Protein AF-A0A535B1Q2-F1 (afdb_monomer_lite)

Structure (mmCIF, N/CA/C/O backbone):
data_AF-A0A535B1Q2-F1
#
_entry.id   AF-A0A535B1Q2-F1
#
loop_
_atom_site.group_PDB
_atom_site.id
_atom_site.type_symbol
_atom_site.label_atom_id
_atom_site.label_alt_id
_atom_site.label_comp_id
_atom_site.label_asym_id
_atom_site.label_entity_id
_atom_site.label_seq_id
_atom_site.pdbx_PDB_ins_code
_atom_site.Cartn_x
_atom_site.Cartn_y
_atom_site.Cartn_z
_atom_site.occupancy
_atom_site.B_iso_or_equiv
_atom_site.auth_seq_id
_atom_site.auth_comp_id
_atom_site.auth_asym_id
_atom_site.auth_atom_id
_atom_site.pdbx_PDB_model_num
ATOM 1 N N . MET A 1 1 ? 16.211 2.597 -37.607 1.00 38.38 1 MET A N 1
ATOM 2 C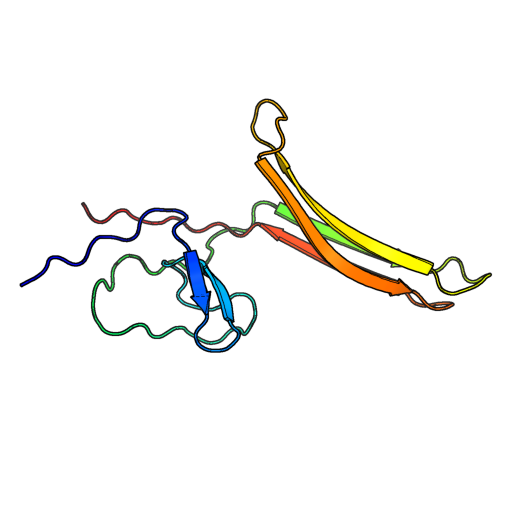 CA . MET A 1 1 ? 16.042 1.832 -36.354 1.00 38.38 1 MET A CA 1
ATOM 3 C C . MET A 1 1 ? 16.048 2.839 -35.218 1.00 38.38 1 MET A C 1
ATOM 5 O O . MET A 1 1 ? 17.026 3.564 -35.103 1.00 38.38 1 MET A O 1
ATOM 9 N N . LYS A 1 2 ? 14.940 3.009 -34.485 1.00 39.88 2 LYS A N 1
ATOM 10 C CA . LYS A 1 2 ? 14.935 3.891 -33.309 1.00 39.88 2 LYS A CA 1
ATOM 11 C C . LYS A 1 2 ? 15.506 3.099 -32.138 1.00 39.88 2 LYS A C 1
ATOM 13 O O . LYS A 1 2 ? 15.049 1.990 -31.900 1.00 39.88 2 LYS A O 1
ATOM 18 N N . ALA A 1 3 ? 16.522 3.646 -31.480 1.00 46.91 3 ALA A N 1
ATOM 19 C CA . ALA A 1 3 ? 17.043 3.084 -30.245 1.00 46.91 3 ALA A CA 1
ATOM 20 C C . ALA A 1 3 ? 15.956 3.202 -29.172 1.00 46.91 3 ALA A C 1
ATOM 22 O O . ALA A 1 3 ? 15.496 4.311 -28.884 1.00 46.91 3 ALA A O 1
ATOM 23 N N . ASP A 1 4 ? 15.516 2.070 -28.628 1.00 51.28 4 ASP A N 1
ATOM 24 C CA . ASP A 1 4 ? 14.651 2.073 -27.457 1.00 51.28 4 ASP A CA 1
ATOM 25 C C . ASP A 1 4 ? 15.452 2.573 -26.255 1.00 51.28 4 ASP A C 1
ATOM 27 O O . ASP A 1 4 ? 16.544 2.095 -25.949 1.00 51.28 4 ASP A O 1
ATOM 31 N N . ARG A 1 5 ? 14.923 3.615 -25.614 1.00 59.34 5 ARG A N 1
ATOM 32 C CA . ARG A 1 5 ? 15.529 4.254 -24.448 1.00 59.34 5 ARG A CA 1
ATOM 33 C C . ARG A 1 5 ? 15.426 3.305 -23.255 1.00 59.34 5 ARG A C 1
ATOM 35 O O . ARG A 1 5 ? 14.320 2.897 -22.903 1.00 59.34 5 ARG A O 1
ATOM 42 N N . ALA A 1 6 ? 16.555 3.016 -22.606 1.00 59.97 6 ALA A N 1
ATOM 43 C CA . ALA A 1 6 ? 16.578 2.261 -21.356 1.00 59.97 6 ALA A CA 1
ATOM 44 C C . ALA A 1 6 ? 15.664 2.924 -20.301 1.00 59.97 6 ALA A C 1
ATOM 46 O O . ALA A 1 6 ? 15.634 4.160 -20.215 1.00 59.97 6 ALA A O 1
ATOM 47 N N . PRO A 1 7 ? 14.906 2.144 -19.508 1.00 61.41 7 PRO A N 1
ATOM 48 C CA . PRO A 1 7 ? 14.005 2.713 -18.517 1.00 61.41 7 PRO A CA 1
ATOM 49 C C . PRO A 1 7 ? 14.789 3.466 -17.445 1.00 61.41 7 PRO A C 1
ATOM 51 O O . PRO A 1 7 ? 15.774 2.968 -16.899 1.00 61.41 7 PRO A O 1
ATOM 54 N N . VAL A 1 8 ? 14.327 4.675 -17.131 1.00 77.00 8 VAL A N 1
ATOM 55 C CA . VAL A 1 8 ? 14.897 5.478 -16.046 1.00 77.00 8 VAL A CA 1
ATOM 56 C C . VAL A 1 8 ? 14.395 4.916 -14.714 1.00 77.00 8 VAL A C 1
ATOM 58 O O . VAL A 1 8 ? 13.217 4.578 -14.581 1.00 77.00 8 VAL A O 1
ATOM 61 N N . ALA A 1 9 ? 15.272 4.801 -13.714 1.00 84.31 9 ALA A N 1
ATOM 62 C CA . ALA A 1 9 ? 14.872 4.358 -12.380 1.00 84.31 9 ALA A CA 1
ATOM 63 C C . ALA A 1 9 ? 13.734 5.241 -11.831 1.00 84.31 9 ALA A C 1
ATOM 65 O O . ALA A 1 9 ? 13.775 6.465 -11.936 1.00 84.31 9 ALA A O 1
ATOM 66 N N . GLY A 1 10 ? 12.699 4.608 -11.274 1.00 86.94 10 GLY A N 1
ATOM 67 C CA . GLY A 1 10 ? 11.507 5.303 -10.774 1.00 86.94 10 GLY A CA 1
ATOM 68 C C . GLY A 1 10 ? 10.493 5.715 -11.847 1.00 86.94 10 GLY A C 1
ATOM 69 O O . GLY A 1 10 ? 9.418 6.203 -11.501 1.00 86.94 10 GLY A O 1
ATOM 70 N N . GLU A 1 11 ? 10.769 5.494 -13.137 1.00 89.50 11 GLU A N 1
ATOM 71 C CA . GLU A 1 11 ? 9.796 5.776 -14.191 1.00 89.50 11 GLU A CA 1
ATOM 72 C C . GLU A 1 11 ? 8.578 4.850 -14.063 1.00 89.50 11 GLU A C 1
ATOM 74 O O . GLU A 1 11 ? 8.709 3.626 -13.949 1.00 89.50 11 GLU A O 1
ATOM 79 N N . SER A 1 12 ? 7.377 5.430 -14.081 1.00 91.56 12 SER A N 1
ATOM 80 C CA . SER A 1 12 ? 6.126 4.711 -13.847 1.00 91.56 12 SER A CA 1
ATOM 81 C C . SER A 1 12 ? 5.265 4.577 -15.109 1.00 91.56 12 SER A C 1
ATOM 83 O O . SER A 1 12 ? 5.459 5.255 -16.121 1.00 91.56 12 SER A O 1
ATOM 85 N N . ARG A 1 13 ? 4.321 3.634 -15.069 1.00 92.44 13 ARG A N 1
ATOM 86 C CA . ARG A 1 13 ? 3.275 3.412 -16.080 1.00 92.44 13 ARG A CA 1
ATOM 87 C C . ARG A 1 13 ? 2.019 2.837 -15.428 1.00 92.44 13 ARG A C 1
ATOM 89 O O . ARG A 1 13 ? 2.078 2.325 -14.314 1.00 92.44 13 ARG A O 1
ATOM 96 N N . ALA A 1 14 ? 0.893 2.859 -16.137 1.00 95.25 14 ALA A N 1
ATOM 97 C CA . ALA A 1 14 ? -0.324 2.180 -15.696 1.00 95.25 14 ALA A CA 1
ATOM 98 C C . ALA A 1 14 ? -0.289 0.685 -16.057 1.00 95.25 14 ALA A C 1
ATOM 100 O O . ALA A 1 14 ? 0.067 0.306 -17.175 1.00 95.25 14 ALA A O 1
ATOM 101 N N . CYS A 1 15 ? -0.703 -0.173 -15.127 1.00 93.62 15 CYS A N 1
ATOM 102 C CA . CYS A 1 15 ? -0.910 -1.594 -15.377 1.00 93.62 15 CYS A CA 1
ATOM 103 C C . CYS A 1 15 ? -1.990 -1.787 -16.462 1.00 93.62 15 CYS A C 1
ATOM 105 O O . CYS A 1 15 ? -3.085 -1.236 -16.328 1.00 93.62 15 CYS A O 1
ATOM 107 N N . PRO A 1 16 ? -1.757 -2.594 -17.514 1.00 92.69 16 PRO A N 1
ATOM 108 C CA . PRO A 1 16 ? -2.747 -2.804 -18.567 1.00 92.69 16 PRO A CA 1
ATOM 109 C C . PRO A 1 16 ? -4.027 -3.482 -18.054 1.00 92.69 16 PRO A C 1
ATOM 111 O O . PRO A 1 16 ? -5.098 -3.196 -18.590 1.00 92.69 16 PRO A O 1
ATOM 114 N N . HIS A 1 17 ? -3.925 -4.299 -16.995 1.00 94.25 17 HIS A N 1
ATOM 115 C CA . HIS A 1 17 ? -5.029 -5.083 -16.429 1.00 94.25 17 HIS A CA 1
ATOM 116 C C . HIS A 1 17 ? -5.899 -4.292 -15.447 1.00 94.25 17 HIS A C 1
ATOM 118 O O . HIS A 1 17 ? -7.108 -4.223 -15.623 1.00 94.25 17 HIS A O 1
ATOM 124 N N . CYS A 1 18 ? -5.293 -3.698 -14.413 1.00 96.19 18 CYS A N 1
ATOM 125 C CA . CYS A 1 18 ? -6.028 -3.048 -13.319 1.00 96.19 18 CYS A CA 1
ATOM 126 C C . CYS A 1 18 ? -5.827 -1.530 -13.239 1.00 96.19 18 CYS A C 1
ATOM 128 O O . CYS A 1 18 ? -6.348 -0.900 -12.328 1.00 96.19 18 CYS A O 1
ATOM 130 N N . LYS A 1 19 ? -5.047 -0.942 -14.155 1.00 96.06 19 LYS A N 1
ATOM 131 C CA . LYS A 1 19 ? -4.732 0.499 -14.221 1.00 96.06 19 LYS A CA 1
ATOM 132 C C . LYS A 1 19 ? -3.955 1.080 -13.034 1.00 96.06 19 LYS A C 1
ATOM 134 O O . LYS A 1 19 ? -3.631 2.261 -13.074 1.00 96.06 19 LYS A O 1
ATOM 139 N N . ALA A 1 20 ? -3.569 0.271 -12.046 1.00 95.50 20 ALA A N 1
ATOM 140 C CA . ALA A 1 20 ? -2.675 0.700 -10.971 1.00 95.50 20 ALA A CA 1
ATOM 141 C C . ALA A 1 20 ? -1.354 1.265 -11.521 1.00 95.50 20 ALA A C 1
ATOM 143 O O . ALA A 1 20 ? -0.802 0.724 -12.484 1.00 95.50 20 ALA A O 1
ATOM 144 N N . THR A 1 21 ? -0.831 2.314 -10.889 1.00 94.38 21 THR A N 1
ATOM 145 C CA . THR A 1 21 ? 0.500 2.853 -11.190 1.00 94.38 21 THR A CA 1
ATOM 146 C C . THR A 1 21 ? 1.569 1.871 -10.719 1.00 94.38 21 THR A C 1
ATOM 148 O O . THR A 1 21 ? 1.579 1.455 -9.564 1.00 94.38 21 THR A O 1
ATOM 151 N N . ILE A 1 22 ? 2.463 1.487 -11.623 1.00 92.25 22 ILE A N 1
ATOM 152 C CA . ILE A 1 22 ? 3.538 0.516 -11.402 1.00 92.25 22 ILE A CA 1
ATOM 153 C C . ILE A 1 22 ? 4.845 1.039 -11.997 1.00 92.25 22 ILE A C 1
ATOM 155 O O . ILE A 1 22 ? 4.830 1.939 -12.840 1.00 92.25 22 ILE A O 1
ATOM 159 N N . LEU A 1 23 ? 5.978 0.450 -11.616 1.00 91.06 23 LEU A N 1
ATOM 160 C CA . LEU A 1 23 ? 7.257 0.774 -12.242 1.00 91.06 23 LEU A CA 1
ATOM 161 C C . LEU A 1 23 ? 7.297 0.258 -13.688 1.00 91.06 23 LEU A C 1
ATOM 163 O O . LEU A 1 23 ? 6.760 -0.805 -14.024 1.00 91.06 23 LEU A O 1
ATOM 167 N N . LYS A 1 24 ? 7.988 0.989 -14.566 1.00 88.25 24 LYS A N 1
ATOM 168 C CA . LYS A 1 24 ? 8.282 0.530 -15.930 1.00 88.25 24 LYS A CA 1
ATOM 169 C C . LYS A 1 24 ? 9.211 -0.686 -15.978 1.00 88.25 24 LYS A C 1
ATOM 171 O O . LYS A 1 24 ? 9.254 -1.356 -17.004 1.00 88.25 24 LYS A O 1
ATOM 176 N N . SER A 1 25 ? 9.897 -1.017 -14.891 1.00 84.31 25 SER A N 1
ATOM 177 C CA . SER A 1 25 ? 10.685 -2.248 -14.754 1.00 84.31 25 SER A CA 1
ATOM 178 C C . SER A 1 25 ? 9.877 -3.445 -14.228 1.00 84.31 25 SER A C 1
ATOM 180 O O . SER A 1 25 ? 10.349 -4.579 -14.304 1.00 84.31 25 SER A O 1
ATOM 182 N N . SER A 1 26 ? 8.654 -3.234 -13.713 1.00 86.56 26 SER A N 1
ATOM 183 C CA . SER A 1 26 ? 7.858 -4.303 -13.096 1.00 86.56 26 SER A CA 1
ATOM 184 C C . SER A 1 26 ? 7.519 -5.415 -14.093 1.00 86.56 26 SER A C 1
ATOM 186 O O . SER A 1 26 ? 6.941 -5.153 -15.152 1.00 86.56 26 SER A O 1
ATOM 188 N N . VAL A 1 27 ? 7.826 -6.657 -13.704 1.00 86.75 27 VAL A N 1
ATOM 189 C CA . VAL A 1 27 ? 7.489 -7.899 -14.432 1.00 86.75 27 VAL A CA 1
ATOM 190 C C . VAL A 1 27 ? 6.106 -8.416 -14.053 1.00 86.75 27 VAL A C 1
ATOM 192 O O . VAL A 1 27 ? 5.428 -9.060 -14.846 1.00 86.75 27 VAL A O 1
ATOM 195 N N . SER A 1 28 ? 5.660 -8.120 -12.837 1.00 89.50 28 SER A N 1
ATOM 196 C CA . SER A 1 28 ? 4.326 -8.439 -12.343 1.00 89.50 28 SER A CA 1
ATOM 197 C C . SER A 1 28 ? 3.711 -7.206 -11.692 1.00 89.50 28 SER A C 1
ATOM 199 O O . SER A 1 28 ? 4.417 -6.341 -11.170 1.00 89.50 28 SER A O 1
ATOM 201 N N . CYS A 1 29 ? 2.388 -7.076 -11.763 1.00 91.75 29 CYS A N 1
ATOM 202 C CA . CYS A 1 29 ? 1.703 -6.005 -11.050 1.00 91.75 29 CYS A CA 1
ATOM 203 C C . CYS A 1 29 ? 1.579 -6.375 -9.562 1.00 91.75 29 CYS A C 1
ATOM 205 O O . CYS A 1 29 ? 0.967 -7.403 -9.271 1.00 91.75 29 CYS A O 1
ATOM 207 N N . PRO A 1 30 ? 2.043 -5.539 -8.613 1.00 90.88 30 PRO A N 1
ATOM 208 C CA . PRO A 1 30 ? 1.921 -5.835 -7.182 1.00 90.88 30 PRO A CA 1
ATOM 209 C C . PRO A 1 30 ? 0.460 -5.854 -6.700 1.00 90.88 30 PRO A C 1
ATOM 211 O O . PRO A 1 30 ? 0.145 -6.480 -5.693 1.00 90.88 30 PRO A O 1
ATOM 214 N N . ILE A 1 31 ? -0.447 -5.207 -7.443 1.00 93.69 31 ILE A N 1
ATOM 215 C CA . ILE A 1 31 ? -1.872 -5.130 -7.107 1.00 93.69 31 ILE A CA 1
ATOM 216 C C . ILE A 1 31 ? -2.643 -6.338 -7.650 1.00 93.69 31 ILE A C 1
ATOM 218 O O . ILE A 1 31 ? -3.214 -7.100 -6.878 1.00 93.69 31 ILE A O 1
ATOM 222 N N . CYS A 1 32 ? -2.672 -6.540 -8.974 1.00 95.25 32 CYS A N 1
ATOM 223 C CA . CYS A 1 32 ? -3.473 -7.618 -9.575 1.00 95.25 32 CYS A CA 1
ATOM 224 C C . CYS A 1 32 ? -2.716 -8.938 -9.768 1.00 95.25 32 CYS A C 1
ATOM 226 O O . CYS A 1 32 ? -3.316 -9.913 -10.209 1.00 95.25 32 CYS A O 1
ATOM 228 N N . ARG A 1 33 ? -1.410 -8.977 -9.474 1.00 92.81 33 ARG A N 1
ATOM 229 C CA . ARG A 1 33 ? -0.530 -10.159 -9.570 1.00 92.81 33 ARG A CA 1
ATOM 230 C C . ARG A 1 33 ? -0.394 -10.782 -10.961 1.00 92.81 33 ARG A C 1
ATOM 232 O O . ARG A 1 33 ? 0.271 -11.803 -11.110 1.00 92.81 33 ARG A O 1
ATOM 239 N N . HIS A 1 34 ? -0.957 -10.164 -11.998 1.00 91.88 34 HIS A N 1
ATOM 240 C CA . HIS A 1 34 ? -0.733 -10.601 -13.370 1.00 91.88 34 HIS A CA 1
ATOM 241 C C . HIS A 1 34 ? 0.703 -10.310 -13.805 1.00 91.88 34 HIS A C 1
ATOM 243 O O . HIS A 1 34 ? 1.235 -9.221 -13.562 1.00 91.88 34 HIS A O 1
ATOM 249 N N . VAL A 1 35 ? 1.300 -11.288 -14.488 1.00 90.12 35 VAL A N 1
ATOM 250 C CA . VAL A 1 35 ? 2.563 -11.112 -15.206 1.00 90.12 35 VAL A CA 1
ATOM 251 C C . VAL A 1 35 ? 2.324 -10.161 -16.366 1.00 90.12 35 VAL A C 1
ATOM 253 O O . VAL A 1 35 ? 1.427 -10.355 -17.187 1.00 90.12 35 VAL A O 1
ATOM 256 N N . LEU A 1 36 ? 3.143 -9.128 -16.424 1.00 87.44 36 LEU A N 1
ATOM 257 C CA . LEU A 1 36 ? 3.042 -8.065 -17.390 1.00 87.44 36 LEU A CA 1
ATOM 258 C C . LEU A 1 36 ? 3.895 -8.414 -18.603 1.00 87.44 36 LEU A C 1
ATOM 260 O O . LEU A 1 36 ? 5.107 -8.587 -18.500 1.00 87.44 36 LEU A O 1
ATOM 264 N N . ARG A 1 37 ? 3.257 -8.515 -19.766 1.00 80.44 37 ARG A N 1
ATOM 265 C CA . ARG A 1 37 ? 3.946 -8.732 -21.038 1.00 80.44 37 ARG A CA 1
ATOM 266 C C . ARG A 1 37 ? 3.881 -7.448 -21.841 1.00 80.44 37 ARG A C 1
ATOM 268 O O . ARG A 1 37 ? 2.829 -7.095 -22.367 1.00 80.44 37 ARG A O 1
ATOM 275 N N . PHE A 1 38 ? 5.000 -6.742 -21.904 1.00 72.38 38 PHE A N 1
ATOM 276 C CA . PHE A 1 38 ? 5.156 -5.592 -22.784 1.00 72.38 38 PHE A CA 1
ATOM 277 C C . PHE A 1 38 ? 5.885 -6.068 -24.042 1.00 72.38 38 PHE A C 1
ATOM 279 O O . PHE A 1 38 ? 6.797 -6.887 -23.942 1.00 72.38 38 PHE A O 1
ATOM 286 N N . GLY A 1 39 ? 5.412 -5.640 -25.217 1.00 55.19 39 GLY A N 1
ATOM 287 C CA . GLY A 1 39 ? 5.961 -6.059 -26.509 1.00 55.19 39 GLY A CA 1
ATOM 288 C C . GLY A 1 39 ? 7.480 -5.878 -26.581 1.00 55.19 39 GLY A C 1
ATOM 289 O O . GLY A 1 39 ? 8.036 -4.994 -25.936 1.00 55.19 39 GLY A O 1
ATOM 290 N N . SER A 1 40 ? 8.130 -6.760 -27.336 1.00 53.44 40 SER A N 1
ATOM 291 C CA . SER A 1 40 ? 9.579 -6.955 -27.420 1.00 53.44 40 SER A CA 1
ATOM 292 C C . SER A 1 40 ? 10.375 -5.677 -27.710 1.00 53.44 40 SER A C 1
ATOM 294 O O . SER A 1 40 ? 10.547 -5.315 -28.871 1.00 53.44 40 SER A O 1
ATOM 296 N N . ALA A 1 41 ? 10.915 -5.054 -26.665 1.00 46.28 41 ALA A N 1
ATOM 297 C CA . ALA A 1 41 ? 12.162 -4.298 -26.710 1.00 46.28 41 ALA A CA 1
ATOM 298 C C . ALA A 1 41 ? 12.665 -4.060 -25.280 1.00 46.28 41 ALA A C 1
ATOM 300 O O . ALA A 1 41 ? 11.981 -3.440 -24.469 1.00 46.28 41 ALA A O 1
ATOM 301 N N . SER A 1 42 ? 13.888 -4.514 -25.001 1.00 46.00 42 SER A N 1
ATOM 302 C CA . SER A 1 42 ? 14.598 -4.456 -23.708 1.00 46.00 42 SER A CA 1
ATOM 303 C C . SER A 1 42 ? 14.205 -5.549 -22.705 1.00 46.00 42 SER A C 1
ATOM 305 O O . SER A 1 42 ? 13.545 -5.298 -21.700 1.00 46.00 42 SER A O 1
ATOM 307 N N . ALA A 1 43 ? 14.685 -6.768 -22.962 1.00 47.34 43 ALA A N 1
ATOM 308 C CA . ALA A 1 43 ? 14.616 -7.910 -22.047 1.00 47.34 43 ALA A CA 1
ATOM 309 C C . ALA A 1 43 ? 15.443 -7.731 -20.746 1.00 47.34 43 ALA A C 1
ATOM 311 O O . ALA A 1 43 ? 15.389 -8.597 -19.877 1.00 47.34 43 ALA A O 1
ATOM 312 N N . ASP A 1 44 ? 16.160 -6.613 -20.573 1.00 48.81 44 ASP A N 1
ATOM 313 C CA . ASP A 1 44 ? 17.261 -6.519 -19.598 1.00 48.81 44 ASP A CA 1
ATOM 314 C C . ASP A 1 44 ? 16.988 -5.651 -18.357 1.00 48.81 44 ASP A C 1
ATOM 316 O O . ASP A 1 44 ? 17.880 -5.417 -17.550 1.00 48.81 44 ASP A O 1
ATOM 320 N N . SER A 1 45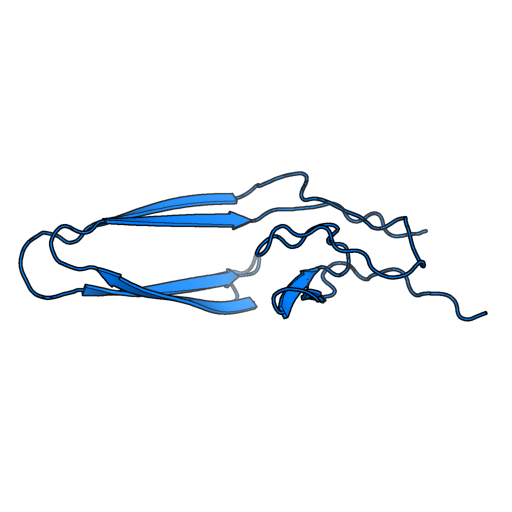 ? 15.757 -5.181 -18.147 1.00 55.53 45 SER A N 1
ATOM 321 C CA . SER A 1 45 ? 15.410 -4.359 -16.965 1.00 55.53 45 SER A CA 1
ATOM 322 C C . SER A 1 45 ? 14.153 -4.858 -16.257 1.00 55.53 45 SER A C 1
ATOM 324 O O . SER A 1 45 ? 13.312 -4.104 -15.768 1.00 55.53 45 SER A O 1
ATOM 326 N N . HIS A 1 46 ? 14.019 -6.176 -16.227 1.00 61.91 46 HIS A N 1
ATOM 327 C CA . HIS A 1 46 ? 12.966 -6.883 -15.527 1.00 61.91 46 HIS A CA 1
ATOM 328 C C . HIS A 1 46 ? 13.418 -7.161 -14.098 1.00 61.91 46 HIS A C 1
ATOM 330 O O . HIS A 1 46 ? 14.253 -8.032 -13.871 1.00 61.91 46 HIS A O 1
ATOM 336 N N . SER A 1 47 ? 12.874 -6.427 -13.128 1.00 64.50 47 SER A N 1
ATOM 337 C CA . SER A 1 47 ? 13.168 -6.678 -11.719 1.00 64.50 47 SER A CA 1
ATOM 338 C C . SER A 1 47 ? 11.892 -6.999 -10.947 1.00 64.50 47 SER A C 1
ATOM 340 O O . SER A 1 47 ? 10.905 -6.259 -10.961 1.00 64.50 47 SER A O 1
ATOM 342 N N . ASN A 1 48 ? 11.899 -8.166 -10.304 1.00 66.31 48 ASN A N 1
ATOM 343 C CA . ASN A 1 48 ? 11.006 -8.427 -9.185 1.00 66.31 48 ASN A CA 1
ATOM 344 C C . ASN A 1 48 ? 11.621 -7.795 -7.932 1.00 66.31 48 ASN A C 1
ATOM 346 O O . ASN A 1 48 ? 12.850 -7.700 -7.850 1.00 66.31 48 ASN A O 1
ATOM 350 N N . PRO A 1 49 ? 10.797 -7.380 -6.959 1.00 73.75 49 PRO A N 1
ATOM 351 C CA . PRO A 1 49 ? 11.313 -6.961 -5.668 1.00 73.75 49 PRO A CA 1
ATOM 352 C C . PRO A 1 49 ? 12.182 -8.067 -5.067 1.00 73.75 49 PRO A C 1
ATOM 354 O O . PRO A 1 49 ? 11.773 -9.224 -4.984 1.00 73.75 49 PRO A O 1
ATOM 357 N N . THR A 1 50 ? 13.408 -7.707 -4.701 1.00 78.00 50 THR A N 1
ATOM 358 C CA . THR A 1 50 ? 14.404 -8.611 -4.119 1.00 78.00 50 THR A CA 1
ATOM 359 C C . THR A 1 50 ? 14.442 -8.496 -2.603 1.00 78.00 50 THR A C 1
ATOM 361 O O . THR A 1 50 ? 14.823 -9.451 -1.930 1.00 78.00 50 THR A O 1
ATOM 364 N N . THR A 1 51 ? 14.033 -7.352 -2.049 1.00 89.00 51 THR A N 1
ATOM 365 C CA . THR A 1 51 ? 14.005 -7.115 -0.603 1.00 89.00 51 THR A CA 1
ATOM 366 C C . THR A 1 51 ? 12.763 -6.329 -0.184 1.00 89.00 51 THR A C 1
ATOM 368 O O . THR A 1 51 ? 12.153 -5.616 -0.979 1.00 89.00 51 THR A O 1
ATOM 371 N N . CYS A 1 52 ? 12.384 -6.458 1.089 1.00 91.06 52 CYS A N 1
ATOM 372 C CA . CYS A 1 52 ? 11.315 -5.684 1.721 1.00 91.06 52 CYS A CA 1
ATOM 373 C C . CYS A 1 52 ? 11.866 -5.039 3.003 1.00 91.06 52 CYS A C 1
ATOM 375 O O . CYS A 1 52 ? 11.647 -5.571 4.092 1.00 91.06 52 CYS A O 1
ATOM 377 N N . PRO A 1 53 ? 12.649 -3.948 2.901 1.00 93.00 53 PRO A N 1
ATOM 378 C CA . PRO A 1 53 ? 13.308 -3.333 4.057 1.00 93.00 53 PRO A CA 1
ATOM 379 C C . PRO A 1 53 ? 12.347 -2.766 5.108 1.00 93.00 53 PRO A C 1
ATOM 381 O O . PRO A 1 53 ? 12.746 -2.615 6.258 1.00 93.00 53 PRO A O 1
ATOM 384 N N . LEU A 1 54 ? 11.102 -2.445 4.739 1.00 94.62 54 LEU A N 1
ATOM 385 C CA . LEU A 1 54 ? 10.097 -1.953 5.676 1.00 94.62 54 LEU A CA 1
ATOM 386 C C . LEU A 1 54 ? 8.812 -2.766 5.542 1.00 94.62 54 LEU A C 1
ATOM 388 O O . LEU A 1 54 ? 8.177 -2.767 4.487 1.00 94.62 54 LEU A O 1
ATOM 392 N N . LEU A 1 55 ? 8.425 -3.416 6.635 1.00 95.31 55 LEU A N 1
ATOM 393 C CA . LEU A 1 55 ? 7.129 -4.053 6.825 1.00 95.31 55 LEU A CA 1
ATOM 394 C C . LEU A 1 55 ? 6.558 -3.551 8.150 1.00 95.31 55 LEU A C 1
ATOM 396 O O . LEU A 1 55 ? 7.127 -3.808 9.207 1.00 95.31 55 LEU A O 1
ATOM 400 N N . VAL A 1 56 ? 5.431 -2.851 8.083 1.00 95.38 56 VAL A N 1
ATOM 401 C CA . VAL A 1 56 ? 4.669 -2.428 9.260 1.00 95.38 56 VAL A CA 1
ATOM 402 C C . VAL A 1 56 ? 3.321 -3.123 9.209 1.00 95.38 56 VAL A C 1
ATOM 404 O O . VAL A 1 56 ? 2.586 -2.990 8.231 1.00 95.38 56 VAL A O 1
ATOM 407 N N . GLU A 1 57 ? 2.998 -3.863 10.263 1.00 96.94 57 GLU A N 1
ATOM 408 C CA . GLU A 1 57 ? 1.684 -4.463 10.454 1.00 96.94 57 GLU A CA 1
ATOM 409 C C . GLU A 1 57 ? 1.054 -3.896 11.723 1.00 96.94 57 GLU A C 1
ATOM 411 O O . GLU A 1 57 ? 1.695 -3.807 12.769 1.00 96.94 57 GLU A O 1
ATOM 416 N N . GLY A 1 58 ? -0.205 -3.487 11.616 1.00 95.69 58 GLY A N 1
ATOM 417 C CA . GLY A 1 58 ? -0.958 -2.922 12.723 1.00 95.69 58 GLY A CA 1
ATOM 418 C C . GLY A 1 58 ? -2.404 -3.375 12.671 1.00 95.69 58 GLY A C 1
ATOM 419 O O . GLY A 1 58 ? -2.968 -3.574 11.597 1.00 95.69 58 GLY A O 1
ATOM 420 N N . THR A 1 59 ? -3.014 -3.541 13.839 1.00 97.06 59 THR A N 1
ATOM 421 C CA . THR A 1 59 ? -4.436 -3.867 13.950 1.00 97.06 59 THR A CA 1
ATOM 422 C C . THR A 1 59 ? -5.122 -2.831 14.818 1.00 97.06 59 THR A C 1
ATOM 424 O O . THR A 1 59 ? -4.696 -2.583 15.943 1.00 97.06 59 THR A O 1
ATOM 427 N N . ILE A 1 60 ? -6.208 -2.263 14.306 1.00 95.94 60 ILE A N 1
ATOM 428 C CA . ILE A 1 60 ? -7.146 -1.472 15.102 1.00 95.94 60 ILE A CA 1
ATOM 429 C C . ILE A 1 60 ? -8.360 -2.335 15.432 1.00 95.94 60 ILE A C 1
ATOM 431 O O . ILE A 1 60 ? -8.737 -3.227 14.665 1.00 95.94 60 ILE A O 1
ATOM 435 N N . HIS A 1 61 ? -8.983 -2.065 16.568 1.00 95.50 61 HIS A N 1
ATOM 436 C CA . HIS A 1 61 ? -10.222 -2.709 16.976 1.00 95.50 61 HIS A CA 1
ATOM 437 C C . HIS A 1 61 ? -11.192 -1.656 17.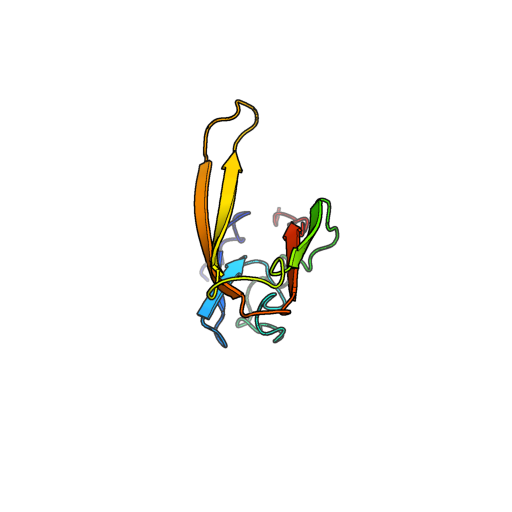490 1.00 95.50 61 HIS A C 1
ATOM 439 O O . HIS A 1 61 ? -10.787 -0.631 18.036 1.00 95.50 61 HIS A O 1
ATOM 445 N N . HIS A 1 62 ? -12.477 -1.912 17.284 1.00 94.75 62 HIS A N 1
ATOM 446 C CA . HIS A 1 62 ? -13.520 -1.083 17.850 1.00 94.75 62 HIS A CA 1
ATOM 447 C C . HIS A 1 62 ? -13.596 -1.375 19.356 1.00 94.75 62 HIS A C 1
ATOM 449 O O . HIS A 1 62 ? -13.646 -2.557 19.712 1.00 94.75 62 HIS A O 1
ATOM 455 N N . PRO A 1 63 ? -13.643 -0.360 20.239 1.00 88.69 63 PRO A N 1
ATOM 456 C CA . PRO A 1 63 ? -13.593 -0.566 21.693 1.00 88.69 63 PRO A CA 1
ATOM 457 C C . PRO A 1 63 ? -14.775 -1.392 22.229 1.00 88.69 63 PRO A C 1
ATOM 459 O O . PRO A 1 63 ? -14.634 -2.132 23.195 1.00 88.69 63 PRO A O 1
ATOM 462 N N . GLY A 1 64 ? -15.912 -1.369 21.529 1.00 83.75 64 GLY A N 1
ATOM 463 C CA . GLY A 1 64 ? -17.031 -2.305 21.725 1.00 83.75 64 GLY A CA 1
ATOM 464 C C . GLY A 1 64 ? -18.319 -1.624 22.180 1.00 83.75 64 GLY A C 1
ATOM 465 O O . GLY A 1 64 ? -19.391 -2.232 22.133 1.00 83.75 64 GLY A O 1
ATOM 466 N N . ASP A 1 65 ? -18.215 -0.355 22.538 1.00 85.44 65 ASP A N 1
ATOM 467 C CA . ASP A 1 65 ? -19.259 0.592 22.887 1.00 85.44 65 ASP A CA 1
ATOM 468 C C . ASP A 1 65 ? -19.311 1.741 21.867 1.00 85.44 65 ASP A C 1
ATOM 470 O O . ASP A 1 65 ? -18.298 2.118 21.284 1.00 85.44 65 ASP A O 1
ATOM 474 N N . GLY A 1 66 ? -20.510 2.275 21.626 1.00 85.62 66 GLY A N 1
ATOM 475 C CA . GLY A 1 66 ? -20.718 3.402 20.713 1.00 85.62 66 GLY A CA 1
ATOM 476 C C . GLY A 1 66 ? -20.991 3.038 19.248 1.00 85.62 66 GLY A C 1
ATOM 477 O O . GLY A 1 66 ? -21.197 1.875 18.888 1.00 85.62 66 GLY A O 1
ATOM 478 N N . GLU A 1 67 ? -21.054 4.094 18.435 1.00 92.06 67 GLU A N 1
ATOM 479 C CA . GLU A 1 67 ? -21.330 4.076 16.995 1.00 92.06 67 GLU A CA 1
ATOM 480 C C . GLU A 1 67 ? -20.106 3.665 16.166 1.00 92.06 67 GLU A C 1
ATOM 482 O O . GLU A 1 67 ? -18.984 3.620 16.665 1.00 92.06 67 GLU A O 1
ATOM 487 N N . ALA A 1 68 ? -20.316 3.398 14.872 1.00 93.69 68 ALA A N 1
ATOM 488 C CA . ALA A 1 68 ? -19.229 3.059 13.958 1.00 93.69 68 ALA A CA 1
ATOM 489 C C . ALA A 1 68 ? -18.142 4.151 13.920 1.00 93.69 68 ALA A C 1
ATOM 491 O O . ALA A 1 68 ? -18.439 5.341 13.828 1.00 93.69 68 ALA A O 1
ATOM 492 N N . LEU A 1 69 ? -16.878 3.724 13.931 1.00 95.62 69 LEU A N 1
ATOM 493 C CA . LEU A 1 69 ? -15.721 4.618 13.880 1.00 95.62 69 LEU A CA 1
ATOM 494 C C . LEU A 1 69 ? -15.176 4.700 12.460 1.00 95.62 69 LEU A C 1
ATOM 496 O O . LEU A 1 69 ? -14.827 3.678 11.870 1.00 95.62 69 LEU A O 1
ATOM 500 N N . GLU A 1 70 ? -15.053 5.905 11.921 1.00 96.31 70 GLU A N 1
ATOM 501 C CA . GLU A 1 70 ? -14.408 6.134 10.629 1.00 96.31 70 GLU A CA 1
ATOM 502 C C . GLU A 1 70 ? -12.890 6.261 10.785 1.00 96.31 70 GLU A C 1
ATOM 504 O O . GLU A 1 70 ? -12.382 6.756 11.791 1.00 96.31 70 GLU A O 1
ATOM 509 N N . TYR A 1 71 ? -12.147 5.810 9.779 1.00 95.62 71 TYR A N 1
ATOM 510 C CA . TYR A 1 71 ? -10.696 5.921 9.741 1.00 95.62 71 TYR A CA 1
ATOM 511 C C . TYR A 1 71 ? -10.198 6.290 8.346 1.00 95.62 71 TYR A C 1
ATOM 513 O O . TYR A 1 71 ? -10.800 5.953 7.325 1.00 95.62 71 TYR A O 1
ATOM 521 N N . SER A 1 72 ? -9.047 6.958 8.319 1.00 96.38 72 SER A N 1
ATOM 522 C CA . SER A 1 72 ? -8.286 7.268 7.110 1.00 96.38 72 SER A CA 1
ATOM 523 C C . SER A 1 72 ? -6.848 6.802 7.289 1.00 96.38 72 SER A C 1
ATOM 525 O O . SER A 1 72 ? -6.217 7.097 8.301 1.00 96.38 72 SER A O 1
ATOM 527 N N . ILE A 1 73 ? -6.323 6.081 6.305 1.00 96.00 73 ILE A N 1
ATOM 528 C CA . ILE A 1 73 ? -4.924 5.659 6.252 1.00 96.00 73 ILE A CA 1
ATOM 529 C C . ILE A 1 73 ? -4.178 6.651 5.371 1.00 96.00 73 ILE A C 1
ATOM 531 O O . ILE A 1 73 ? -4.452 6.750 4.173 1.00 96.00 73 ILE A O 1
ATOM 535 N N . LEU A 1 74 ? -3.227 7.367 5.962 1.00 95.56 74 LEU A N 1
ATOM 536 C CA . LEU A 1 74 ? -2.357 8.307 5.266 1.00 95.56 74 LEU A CA 1
ATOM 537 C C . LEU A 1 74 ? -0.959 7.704 5.110 1.00 95.56 74 LEU A C 1
ATOM 539 O O . LEU A 1 74 ? -0.447 7.066 6.026 1.00 95.56 74 LEU A O 1
ATOM 543 N N . MET A 1 75 ? -0.349 7.925 3.949 1.00 95.00 75 MET A N 1
ATOM 544 C CA . MET A 1 75 ? 1.062 7.649 3.695 1.00 95.00 75 MET A CA 1
ATOM 545 C C . MET A 1 75 ? 1.775 8.974 3.451 1.00 95.00 75 MET A C 1
ATOM 547 O O . MET A 1 75 ? 1.411 9.713 2.532 1.00 95.00 75 MET A O 1
ATOM 551 N N . GLU A 1 76 ? 2.806 9.237 4.244 1.00 96.94 76 GLU A N 1
ATOM 552 C CA . GLU A 1 76 ? 3.698 10.383 4.103 1.00 96.94 76 GLU A CA 1
ATOM 553 C C . GLU A 1 76 ? 5.114 9.875 3.841 1.00 96.94 76 GLU A C 1
ATOM 555 O O . GLU A 1 76 ? 5.585 8.942 4.490 1.00 96.94 76 GLU A O 1
ATOM 560 N N . VAL A 1 77 ? 5.780 10.465 2.853 1.00 95.44 77 VAL A N 1
ATOM 561 C CA . VAL A 1 77 ? 7.167 10.146 2.503 1.00 95.44 77 VAL A CA 1
ATOM 562 C C . VAL A 1 77 ? 7.984 11.404 2.719 1.00 95.44 77 VAL A C 1
ATOM 564 O O . VAL A 1 77 ? 7.662 12.439 2.137 1.00 95.44 77 VAL A O 1
ATOM 567 N N . HIS A 1 78 ? 9.028 11.307 3.536 1.00 97.06 78 HIS A N 1
ATOM 568 C CA . HIS A 1 78 ? 9.946 12.400 3.842 1.00 97.06 78 HIS A CA 1
ATOM 569 C C . HIS A 1 78 ? 11.346 12.080 3.317 1.00 97.06 78 HIS A C 1
ATOM 571 O O . HIS A 1 78 ? 11.701 10.907 3.188 1.00 97.06 78 HIS A O 1
ATOM 577 N N . ASP A 1 79 ? 12.121 13.116 3.009 1.00 96.38 79 ASP A N 1
ATOM 578 C CA . ASP A 1 79 ? 13.552 12.986 2.724 1.00 96.38 79 ASP A CA 1
ATOM 579 C C . ASP A 1 79 ? 14.397 12.949 4.011 1.00 96.38 79 ASP A C 1
ATOM 581 O O . ASP A 1 79 ? 13.874 12.986 5.128 1.00 96.38 79 ASP A O 1
ATOM 585 N N . GLU A 1 80 ? 15.719 12.874 3.860 1.00 96.81 80 GLU A N 1
ATOM 586 C CA . GLU A 1 80 ? 16.681 12.810 4.963 1.00 96.81 80 GLU A CA 1
ATOM 587 C C . GLU A 1 80 ? 16.692 14.056 5.858 1.00 96.81 80 GLU A C 1
ATOM 589 O O . GLU A 1 80 ? 17.122 13.984 7.009 1.00 96.81 80 GLU A O 1
ATOM 594 N N . THR A 1 81 ? 16.200 15.191 5.356 1.00 97.19 81 THR A N 1
ATOM 595 C CA . THR A 1 81 ? 16.069 16.435 6.127 1.00 97.19 81 THR A CA 1
ATOM 596 C C . THR A 1 81 ? 14.738 16.517 6.877 1.00 97.19 81 THR A C 1
ATOM 598 O O . THR A 1 81 ? 14.503 17.462 7.630 1.00 97.19 81 THR A O 1
ATOM 601 N N . GLY A 1 82 ? 13.855 15.532 6.680 1.00 96.56 82 GLY A N 1
ATOM 602 C CA . GLY A 1 82 ? 12.499 15.514 7.217 1.00 96.56 82 GLY A CA 1
ATOM 603 C C . GLY A 1 82 ? 11.494 16.305 6.376 1.00 96.56 82 GLY A C 1
ATOM 604 O O . GLY A 1 82 ? 10.337 16.447 6.778 1.00 96.56 82 GLY A O 1
ATOM 605 N N . LYS A 1 83 ? 11.876 16.810 5.198 1.00 97.81 83 LYS A N 1
ATOM 606 C CA . LYS A 1 83 ? 10.953 17.527 4.314 1.00 97.81 83 LYS A CA 1
ATOM 607 C C . LYS A 1 83 ? 9.996 16.539 3.646 1.00 97.81 83 LYS A C 1
ATOM 609 O O . LYS A 1 83 ? 10.398 15.494 3.145 1.00 97.81 83 LYS A O 1
ATOM 614 N N . LEU A 1 84 ? 8.712 16.898 3.615 1.00 97.56 84 LEU A N 1
ATOM 615 C CA . LEU A 1 84 ? 7.653 16.098 3.000 1.00 97.56 84 LEU A CA 1
ATOM 616 C C . LEU A 1 84 ? 7.815 16.062 1.470 1.00 97.56 84 LEU A C 1
ATOM 618 O O . LEU A 1 84 ? 7.674 17.084 0.797 1.00 97.56 84 LEU A O 1
ATOM 622 N N . LEU A 1 85 ? 8.077 14.875 0.925 1.00 96.50 85 LEU A N 1
ATOM 623 C CA . LEU A 1 85 ? 8.154 14.602 -0.512 1.00 96.50 85 LEU A CA 1
ATOM 624 C C . LEU A 1 85 ? 6.781 14.286 -1.107 1.00 96.50 85 LEU A C 1
ATOM 626 O O . LEU A 1 85 ? 6.476 14.699 -2.224 1.00 96.50 85 LEU A O 1
ATOM 630 N N . SER A 1 86 ? 5.950 13.536 -0.378 1.00 96.25 86 SER A N 1
ATOM 631 C CA . SER A 1 86 ? 4.587 13.216 -0.810 1.00 96.25 86 SER A CA 1
ATOM 632 C C . SER A 1 86 ? 3.677 12.877 0.365 1.00 96.25 86 SER A C 1
ATOM 634 O O . SER A 1 86 ? 4.133 12.363 1.384 1.00 96.25 86 SER A O 1
ATOM 636 N N . ARG A 1 87 ? 2.380 13.141 0.191 1.00 97.12 87 ARG A N 1
ATOM 637 C CA . ARG A 1 87 ? 1.307 12.791 1.124 1.00 97.12 87 ARG A CA 1
ATOM 638 C C . ARG A 1 87 ? 0.108 12.291 0.337 1.00 97.12 87 ARG A C 1
ATOM 640 O O . ARG A 1 87 ? -0.347 12.976 -0.576 1.00 97.12 87 ARG A O 1
ATOM 647 N N . GLN A 1 88 ? -0.413 11.123 0.691 1.00 95.69 88 GLN A N 1
ATOM 648 C CA . GLN A 1 88 ? -1.584 10.549 0.028 1.00 95.69 88 GLN A CA 1
ATOM 649 C C . GLN A 1 88 ? -2.481 9.783 0.997 1.00 95.69 88 GLN A C 1
ATOM 651 O O . GLN A 1 88 ? -2.009 9.192 1.968 1.00 95.69 88 GLN A O 1
ATOM 656 N N . THR A 1 89 ? -3.779 9.764 0.695 1.00 96.88 89 THR A N 1
ATOM 657 C CA . THR A 1 89 ? -4.729 8.861 1.353 1.00 96.88 89 THR A CA 1
ATOM 658 C C . THR A 1 89 ? -4.699 7.518 0.639 1.00 96.88 89 THR A C 1
ATOM 660 O O . THR A 1 89 ? -4.899 7.461 -0.571 1.00 96.88 89 THR A O 1
ATOM 663 N N . VAL A 1 90 ? -4.440 6.446 1.384 1.00 94.38 90 VAL A N 1
ATOM 664 C CA . VAL A 1 90 ? -4.347 5.082 0.849 1.00 94.38 90 VAL A CA 1
ATOM 665 C C . VAL A 1 90 ? -5.718 4.411 0.861 1.00 94.38 90 VAL A C 1
ATOM 667 O O . VAL A 1 90 ? -6.151 3.866 -0.150 1.00 94.38 90 VAL A O 1
ATOM 670 N N . VAL A 1 91 ? -6.409 4.456 2.003 1.00 94.38 91 VAL A N 1
ATOM 671 C CA . VAL A 1 91 ? -7.740 3.866 2.210 1.00 94.38 91 VAL A CA 1
ATOM 672 C C . VAL A 1 91 ? -8.494 4.706 3.233 1.00 94.38 91 VAL A C 1
ATOM 674 O O . VAL A 1 91 ? -7.908 5.167 4.209 1.00 94.38 91 VAL A O 1
ATOM 677 N N . VAL A 1 92 ? -9.800 4.847 3.037 1.00 96.94 92 VAL A N 1
ATOM 678 C CA . VAL A 1 92 ? -10.741 5.270 4.079 1.00 96.94 92 VAL A CA 1
ATOM 679 C C . VAL A 1 92 ? -11.704 4.127 4.364 1.00 96.94 92 VAL A C 1
ATOM 681 O O . VAL A 1 92 ? -11.955 3.286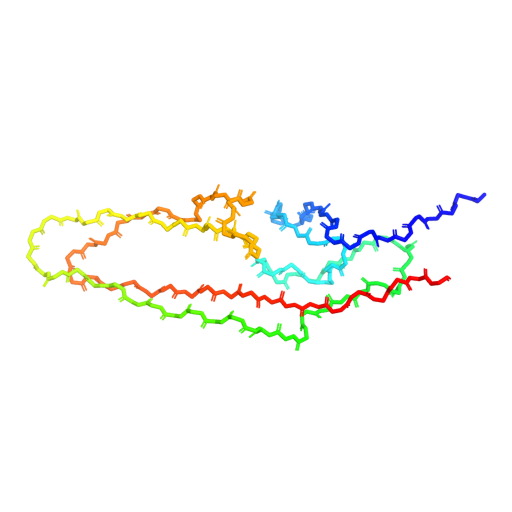 3.497 1.00 96.94 92 VAL A O 1
ATOM 684 N N . GLY A 1 93 ? -12.245 4.074 5.570 1.00 96.19 93 GLY A N 1
ATOM 685 C CA . GLY A 1 93 ? -13.218 3.055 5.918 1.00 96.19 93 GLY A CA 1
ATOM 686 C C . GLY A 1 93 ? -13.886 3.320 7.250 1.00 96.19 93 GLY A C 1
ATOM 687 O O . GLY A 1 93 ? -13.636 4.328 7.901 1.00 96.19 93 GLY A O 1
ATOM 688 N N . ALA A 1 94 ? -14.727 2.375 7.652 1.00 96.38 94 ALA A N 1
ATOM 689 C CA . ALA A 1 94 ? -15.352 2.369 8.960 1.00 96.38 94 ALA A CA 1
ATOM 690 C C . ALA A 1 94 ? -15.101 1.035 9.666 1.00 96.38 94 ALA A C 1
ATOM 692 O O . ALA A 1 94 ? -14.885 -0.008 9.034 1.00 96.38 94 ALA A O 1
ATOM 693 N N . LEU A 1 95 ? -15.118 1.084 10.989 1.00 95.69 95 LEU A N 1
ATOM 694 C CA . LEU A 1 95 ? -15.016 -0.050 11.882 1.00 95.69 95 LEU A CA 1
ATOM 695 C C . LEU A 1 95 ? -16.320 -0.138 12.665 1.00 95.69 95 LEU A C 1
ATOM 697 O O . LEU A 1 95 ? -16.665 0.781 13.407 1.00 95.69 95 LEU A O 1
ATOM 701 N N . ARG A 1 96 ? -17.071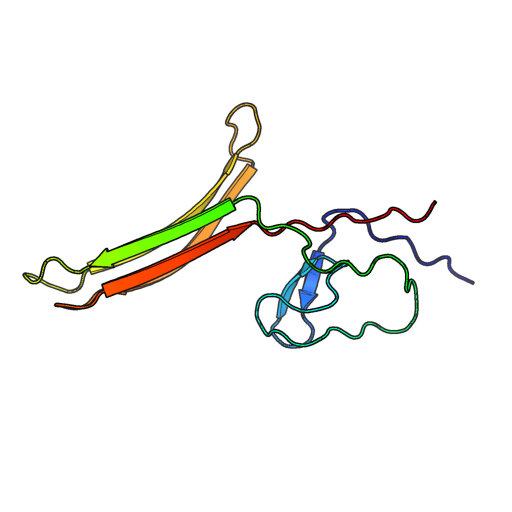 -1.220 12.464 1.00 93.88 96 ARG A N 1
ATOM 702 C CA . ARG A 1 96 ? -18.317 -1.445 13.203 1.00 93.88 96 ARG A CA 1
ATOM 703 C C . ARG A 1 96 ? -18.023 -2.070 14.561 1.00 93.88 96 ARG A C 1
ATOM 705 O O . ARG A 1 96 ? -16.912 -2.522 14.841 1.00 93.88 96 ARG A O 1
ATOM 712 N N . ARG A 1 97 ? -19.049 -2.121 15.407 1.00 92.75 97 ARG A N 1
ATOM 713 C CA . ARG A 1 97 ? -18.965 -2.710 16.743 1.00 92.75 97 ARG A CA 1
ATOM 714 C C . ARG A 1 97 ? -18.366 -4.120 16.700 1.00 92.75 97 ARG A C 1
ATOM 716 O O . ARG A 1 97 ? -18.806 -4.959 15.919 1.00 92.75 97 ARG A O 1
ATOM 723 N N . ALA A 1 98 ? -17.384 -4.359 17.571 1.00 88.44 98 ALA A N 1
ATOM 724 C CA . ALA A 1 98 ? -16.628 -5.611 17.681 1.00 88.44 98 ALA A CA 1
ATOM 725 C C . ALA A 1 98 ? -15.850 -6.028 16.413 1.00 88.44 98 ALA A C 1
ATOM 727 O O . ALA A 1 98 ? -15.326 -7.141 16.351 1.00 88.44 98 ALA A O 1
ATOM 728 N N . GLU A 1 99 ? -15.719 -5.148 15.414 1.00 94.56 99 GLU A N 1
ATOM 729 C CA . GLU A 1 99 ? -14.829 -5.393 14.287 1.00 94.56 99 GLU A CA 1
ATOM 730 C C . GLU A 1 99 ? -13.380 -5.064 14.648 1.00 94.56 99 GLU A C 1
ATOM 732 O O . GLU A 1 99 ? -13.068 -4.136 15.401 1.00 94.56 99 GLU A O 1
ATOM 737 N N . LYS A 1 100 ? -12.477 -5.815 14.023 1.00 95.56 100 LYS A N 1
ATOM 738 C CA . LYS A 1 100 ? -11.054 -5.505 13.954 1.00 95.56 100 LYS A CA 1
ATOM 739 C C . LYS A 1 100 ? -10.635 -5.371 12.499 1.00 95.56 100 LYS A C 1
ATOM 741 O O . LYS A 1 100 ? -11.194 -6.033 11.621 1.00 95.56 100 LYS A O 1
ATOM 746 N N . ARG A 1 101 ? -9.630 -4.541 12.247 1.00 96.38 101 ARG A N 1
ATOM 747 C CA . ARG A 1 101 ? -9.034 -4.383 10.922 1.00 96.38 101 ARG A CA 1
ATOM 748 C C . ARG A 1 101 ? -7.524 -4.410 11.047 1.00 96.38 101 ARG A C 1
ATOM 750 O O . ARG A 1 101 ? -6.959 -3.664 11.840 1.00 96.38 101 ARG A O 1
ATOM 757 N N . THR A 1 102 ? -6.902 -5.279 10.266 1.00 96.62 102 THR A N 1
ATOM 758 C CA . THR A 1 102 ? -5.449 -5.384 10.167 1.00 96.62 102 THR A CA 1
ATOM 759 C C . THR A 1 102 ? -5.001 -4.715 8.880 1.00 96.62 102 THR A C 1
ATOM 761 O O . THR A 1 102 ? -5.613 -4.905 7.828 1.00 96.62 102 THR A O 1
ATOM 764 N N . PHE A 1 103 ? -3.931 -3.940 8.972 1.00 95.38 103 PHE A N 1
ATOM 765 C CA . PHE A 1 103 ? -3.316 -3.238 7.862 1.00 95.38 103 PHE A CA 1
ATOM 766 C C . PHE A 1 103 ? -1.858 -3.661 7.769 1.00 95.38 103 PHE A C 1
ATOM 768 O O . PHE A 1 103 ? -1.166 -3.730 8.785 1.00 95.38 103 PHE A O 1
ATOM 775 N N . SER A 1 104 ? -1.392 -3.908 6.549 1.00 95.06 104 SER A N 1
ATOM 776 C CA . SER A 1 104 ? 0.016 -4.170 6.271 1.00 95.06 104 SER A CA 1
ATOM 777 C C . SER A 1 104 ? 0.532 -3.160 5.257 1.00 95.06 104 SER A C 1
ATOM 779 O O . SER A 1 104 ? -0.025 -3.043 4.164 1.00 95.06 104 SER A O 1
ATOM 781 N N . LEU A 1 105 ? 1.618 -2.483 5.600 1.00 94.62 105 LEU A N 1
ATOM 782 C CA . LEU A 1 105 ? 2.350 -1.575 4.730 1.00 94.62 105 LEU A CA 1
ATOM 783 C C . LEU A 1 105 ? 3.715 -2.183 4.438 1.00 94.62 105 LEU A C 1
ATOM 785 O O . LEU A 1 105 ? 4.420 -2.602 5.355 1.00 94.62 105 LEU A O 1
ATOM 789 N N . ARG A 1 106 ? 4.076 -2.238 3.156 1.00 94.44 106 ARG A N 1
ATOM 790 C CA . ARG A 1 106 ? 5.340 -2.806 2.686 1.00 94.44 106 ARG A CA 1
ATOM 791 C C . ARG A 1 106 ? 6.028 -1.834 1.747 1.00 94.44 106 ARG A C 1
ATOM 793 O O . ARG A 1 106 ? 5.380 -1.283 0.860 1.00 94.44 106 ARG A O 1
ATOM 800 N N . VAL A 1 107 ? 7.331 -1.662 1.931 1.00 93.94 107 VAL A N 1
ATOM 801 C CA . VAL A 1 107 ? 8.208 -1.029 0.943 1.00 93.94 107 VAL A CA 1
ATOM 802 C C . VAL A 1 107 ? 9.083 -2.123 0.372 1.00 93.94 107 VAL A C 1
ATOM 804 O O . VAL A 1 107 ? 9.924 -2.679 1.073 1.00 93.94 107 VAL A O 1
ATOM 807 N N . GLU A 1 108 ? 8.849 -2.441 -0.893 1.00 91.81 108 GLU A N 1
ATOM 808 C CA . GLU A 1 108 ? 9.576 -3.468 -1.626 1.00 91.81 108 GLU A CA 1
ATOM 809 C C . GLU A 1 108 ? 10.581 -2.800 -2.569 1.00 91.81 108 GLU A C 1
ATOM 811 O O . GLU A 1 108 ? 10.238 -1.863 -3.292 1.00 91.81 108 GLU A O 1
ATOM 816 N N . LEU A 1 109 ? 11.828 -3.267 -2.552 1.00 88.69 109 LEU A N 1
ATOM 817 C CA . LEU A 1 109 ? 12.909 -2.729 -3.370 1.00 88.69 109 LEU A CA 1
ATOM 818 C C . LEU A 1 109 ? 13.368 -3.751 -4.399 1.00 88.69 109 LEU A C 1
ATOM 820 O O . LEU A 1 109 ? 13.433 -4.951 -4.133 1.00 88.69 109 LEU A O 1
ATOM 824 N N . ALA A 1 110 ? 13.744 -3.246 -5.566 1.00 85.00 110 ALA A N 1
ATOM 825 C CA . ALA A 1 110 ? 14.376 -4.011 -6.622 1.00 85.00 110 ALA A CA 1
ATOM 826 C C . ALA A 1 110 ? 15.538 -3.197 -7.191 1.00 85.00 110 ALA A C 1
ATOM 828 O O . ALA A 1 110 ? 15.384 -2.007 -7.476 1.00 85.00 110 ALA A O 1
ATOM 829 N N . SER A 1 111 ? 16.691 -3.829 -7.389 1.00 80.19 111 SER A N 1
ATOM 830 C CA . SER A 1 111 ? 17.784 -3.206 -8.131 1.00 80.19 111 SER A CA 1
ATOM 831 C C . SER A 1 111 ? 17.417 -3.157 -9.612 1.00 80.19 111 SER A C 1
ATOM 833 O O . SER A 1 111 ? 16.938 -4.141 -10.176 1.00 80.19 111 SER A O 1
ATOM 835 N N . VAL A 1 112 ? 17.633 -2.007 -10.243 1.00 72.31 112 VAL A N 1
ATOM 83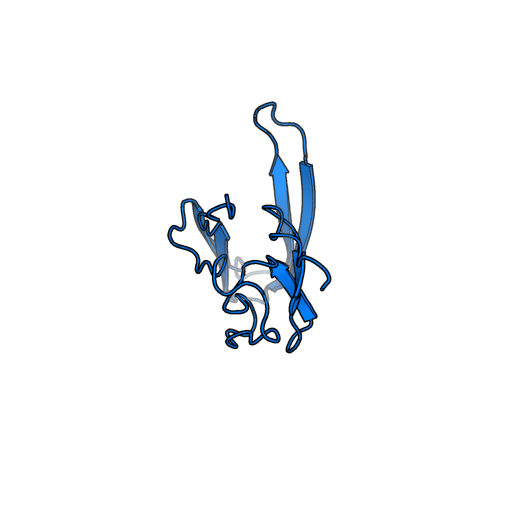6 C CA . VAL A 1 112 ? 17.550 -1.872 -11.697 1.00 72.31 112 VAL A CA 1
ATOM 837 C C . VAL A 1 112 ? 18.979 -1.763 -12.200 1.00 72.31 112 VAL A C 1
ATOM 839 O O . VAL A 1 112 ? 19.679 -0.811 -11.859 1.00 72.31 112 VAL A O 1
ATOM 842 N N . THR A 1 113 ? 19.428 -2.744 -12.977 1.00 60.28 113 THR A N 1
ATOM 843 C CA . THR A 1 113 ? 20.689 -2.618 -13.709 1.00 60.28 113 THR A CA 1
ATOM 844 C C . THR A 1 113 ? 20.446 -1.639 -14.851 1.00 60.28 113 THR A C 1
ATOM 846 O O . THR A 1 113 ? 19.585 -1.877 -15.698 1.00 60.28 113 THR A O 1
ATOM 849 N N . ALA A 1 114 ? 21.149 -0.508 -14.857 1.00 50.38 114 ALA A N 1
ATOM 850 C CA . ALA A 1 114 ? 21.146 0.368 -16.020 1.00 50.38 114 ALA A CA 1
ATOM 851 C C . ALA A 1 114 ? 21.848 -0.373 -17.168 1.00 50.38 114 ALA A C 1
ATOM 853 O O . ALA A 1 114 ? 22.948 -0.889 -16.971 1.00 50.38 114 ALA A O 1
ATOM 854 N N . ALA A 1 115 ? 21.212 -0.458 -18.338 1.00 47.53 115 ALA A N 1
ATOM 855 C CA . ALA A 1 115 ? 21.903 -0.905 -19.542 1.00 47.53 115 ALA A CA 1
ATOM 856 C C . ALA A 1 115 ? 23.053 0.080 -19.819 1.00 47.53 115 ALA A C 1
ATOM 858 O O . ALA A 1 115 ? 22.800 1.282 -19.940 1.00 47.53 115 ALA A O 1
ATOM 859 N N . VAL A 1 116 ? 24.288 -0.431 -19.816 1.00 38.22 116 VAL A N 1
ATOM 860 C CA . VAL A 1 116 ? 25.519 0.305 -20.160 1.00 38.22 116 VAL A CA 1
ATOM 861 C C . VAL A 1 116 ? 25.573 0.533 -21.663 1.00 38.22 116 VAL A C 1
ATOM 863 O O . VAL A 1 116 ? 25.264 -0.429 -22.401 1.00 38.22 116 VAL A O 1
#

pLDDT: mean 84.89, std 16.54, range [38.22, 97.81]

Radius of gyration: 19.01 Å; chains: 1; bounding box: 47×29×59 Å

Secondary structure (DSSP, 8-state):
-PPPPPPPTT-EEE-TTT--EEETTBSB-TTT-PBP---SS-TT--B---EEEEEEEEEEE--SSSSPEEEEEEEEEE-TT--EEEEEEEEEEEE-TT-EEEEEEEEEE---PPP-

Sequence (116 aa):
MKADRAPVAGESRACPHCKATILKSSVSCPICRHVLRFGSASADSHSNPTTCPLLVEGTIHHPGDGEALEYSILMEVHDETGKLLSRQTVVVGALRRAEKRTFSLRVELASVTAAV

Foldseek 3Di:
DDDDDWFDPPDWDAQPPPGDIDGPQEQADPVPRDGDDDPDDPPQFRWDFPDWPDKDKDKDWDPQDDAKAKDWDKDWDADPVRHTPDIDTDDIDIHGGGDMDMDMDTDTDTDTDTDD